Protein AF-A0A2I0KX65-F1 (afdb_monomer)

Radius of gyration: 21.37 Å; Cα contacts (8 Å, |Δi|>4): 148; chains: 1; bounding box: 56×31×60 Å

Nearest PDB structures (foldseek):
  7kse-assembly1_A  TM=5.956E-01  e=7.852E-07  Eastern chimpanzee simian foamy virus
  7ksf-assembly1_A  TM=6.099E-01  e=2.422E-06  Eastern chimpanzee simian foamy virus
  7z2g-assembly1_A  TM=7.164E-01  e=7.016E-06  Human immunodeficiency virus type 1 BH10
  7o0g-assembly1_A  TM=6.042E-01  e=1.685E-05  White-tufted-ear marmoset simian foamy virus
  1lwe-assembly1_A  TM=5.719E-01  e=1.312E-05  Human immunodeficiency virus 1

Mean predicted aligned error: 11.78 Å

Sequence (141 aa):
MASSELKELKVQLQKLLEKGFIWPSISTWGAPVLFVKKKDGSLRLYVIVFSKIDLRSGYHQLKIKDSDVPKTAFRTRHGHYEFLVMPFGLTNAPAAFMDLMNRVFQPYLDQFVVVFIDDILVYSRNRNEHEEHLRVVLKLS

Solvent-accessible surface area (backbone atoms only — not comparable to full-atom values): 8659 Å² total; per-residue (Å²): 131,57,78,68,54,57,55,50,48,53,54,52,52,50,55,34,42,76,69,64,76,52,75,98,76,90,66,94,74,84,79,80,75,52,74,46,72,44,97,88,67,49,69,43,87,45,78,52,50,71,48,80,45,76,45,91,59,52,50,64,70,39,69,46,57,78,93,52,23,76,80,51,54,49,77,55,102,88,47,76,49,62,42,66,34,41,62,89,88,48,86,61,48,56,59,56,50,39,53,52,49,50,64,75,41,51,94,38,52,88,74,40,34,48,79,54,74,55,36,40,38,38,48,25,78,41,69,72,59,32,54,53,54,48,54,55,52,65,73,75,107

pLDDT: mean 82.47, std 9.14, range [56.66, 96.62]

Foldseek 3Di:
DDPVVVVLVVVQVVVCVVVVNDDDDPDPDDADWDWDQDPVRDTDTARKDKDKDFQPCLQQVAADDPVCQVVQWDDDPVGIDTRRTGDPPDPCSQVVSVVVVCVLCVVPDPPAWDDDRRIIMGIGRDDVRSVVSVVVVVVSD

InterPro domains:
  IPR000477 Reverse transcriptase domain [PF00078] (48-139)
  IPR000477 Reverse transcriptase domain [PS50878] (1-141)
  IPR043128 Reverse transcriptase/Diguanylate cyclase domain [G3DSA:3.30.70.270] (49-139)
  IPR043502 DNA/RNA polymerase superfamily [SSF56672] (4-139)
  IPR053134 RNA-directed DNA polymerase homolog [PTHR24559] (1-139)

Organism: Punica granatum (NCBI:txid22663)

Secondary structure (DSSP, 8-state):
--HHHHHHHHHHHHHHHHTTS------S-----EEEEPTTS-EEEE--EEEEEE-TTSGGGSBPPTTTGGGG-EEETTEEE--SB--TT-TTHHHHHHHHHHHHSTTTBTTTEEEETTEEEEEESSHHHHHHHHHHHHHH-

Structure (mmCIF, N/CA/C/O backbone):
data_AF-A0A2I0KX65-F1
#
_entry.id   AF-A0A2I0KX65-F1
#
loop_
_atom_site.group_PDB
_atom_site.id
_atom_site.type_symbol
_atom_site.label_atom_id
_atom_site.label_alt_id
_atom_site.label_comp_id
_atom_site.label_asym_id
_atom_site.label_entity_id
_atom_site.label_seq_id
_atom_site.pdbx_PDB_ins_code
_atom_site.Cartn_x
_atom_site.Cartn_y
_atom_site.Cartn_z
_atom_site.occupancy
_atom_site.B_iso_or_equiv
_atom_site.auth_seq_id
_atom_site.auth_comp_id
_atom_site.auth_asym_id
_atom_site.auth_atom_id
_atom_site.pdbx_PDB_model_num
ATOM 1 N N . MET A 1 1 ? -4.451 10.550 13.060 1.00 57.59 1 MET A N 1
ATOM 2 C CA . MET A 1 1 ? -5.742 10.740 13.755 1.00 57.59 1 MET A CA 1
ATOM 3 C C . MET A 1 1 ? -6.041 12.222 13.838 1.00 57.59 1 MET A C 1
ATOM 5 O O . MET A 1 1 ? -5.149 12.994 14.179 1.00 57.59 1 MET A O 1
ATOM 9 N N . ALA A 1 2 ? -7.259 12.622 13.489 1.00 70.62 2 ALA A N 1
ATOM 10 C CA . ALA A 1 2 ? -7.706 14.006 13.595 1.00 70.62 2 ALA A CA 1
ATOM 11 C C . ALA A 1 2 ? -7.823 14.438 15.072 1.00 70.62 2 ALA A C 1
ATOM 13 O O . ALA A 1 2 ? -8.037 13.615 15.962 1.00 70.62 2 ALA A O 1
ATOM 14 N N . SER A 1 3 ? -7.716 15.743 15.352 1.00 72.94 3 SER A N 1
ATOM 15 C CA . SER A 1 3 ? -7.785 16.299 16.722 1.00 72.94 3 SER A CA 1
ATOM 16 C C . SER A 1 3 ? -9.077 15.920 17.471 1.00 72.94 3 SER A C 1
ATOM 18 O O . SER A 1 3 ? -9.074 15.737 18.690 1.00 72.94 3 SER A O 1
ATOM 20 N N . SER A 1 4 ? -10.180 15.732 16.741 1.00 74.19 4 SER A N 1
ATOM 21 C CA . SER A 1 4 ? -11.459 15.245 17.268 1.00 74.19 4 SER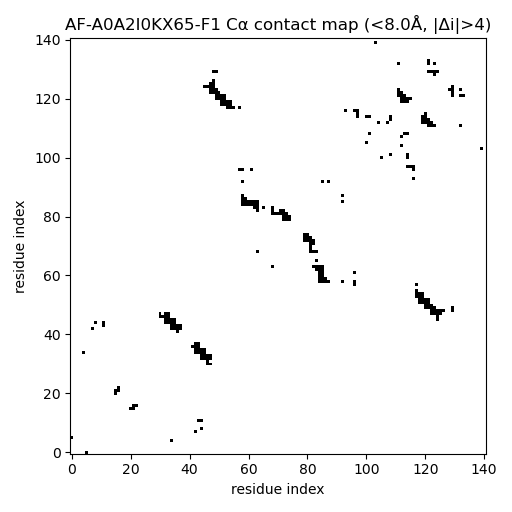 A CA 1
ATOM 22 C C . SER A 1 4 ? -11.399 13.787 17.741 1.00 74.19 4 SER A C 1
ATOM 24 O O . SER A 1 4 ? -11.915 13.474 18.811 1.00 74.19 4 SER A O 1
ATOM 26 N N . GLU A 1 5 ? -10.724 12.909 16.999 1.00 71.88 5 GLU A N 1
ATOM 27 C CA . GLU A 1 5 ? -10.593 11.483 17.326 1.00 71.88 5 GLU A CA 1
ATOM 28 C C . GLU A 1 5 ? -9.751 11.265 18.586 1.00 71.88 5 GLU A C 1
ATOM 30 O O . GLU A 1 5 ? -10.085 10.432 19.422 1.00 71.88 5 GLU A O 1
ATOM 35 N N . LEU A 1 6 ? -8.688 12.055 18.772 1.00 75.31 6 LEU A N 1
ATOM 36 C CA . LEU A 1 6 ? -7.827 11.966 19.958 1.00 75.31 6 LEU A CA 1
ATOM 37 C C . LEU A 1 6 ? -8.547 12.384 21.247 1.00 75.31 6 LEU A C 1
ATOM 39 O O . LEU A 1 6 ? -8.292 11.818 22.314 1.00 75.31 6 LEU A O 1
ATOM 43 N N . LYS A 1 7 ? -9.444 13.374 21.165 1.00 82.69 7 LYS A N 1
ATOM 44 C CA . LYS A 1 7 ? -10.284 13.773 22.303 1.00 82.69 7 LYS A CA 1
ATOM 45 C C . LYS A 1 7 ? -11.266 12.662 22.662 1.00 82.69 7 LYS A C 1
ATOM 47 O O . LYS A 1 7 ? -11.359 12.293 23.830 1.00 82.69 7 LYS A O 1
ATOM 52 N N . GLU A 1 8 ? -11.933 12.095 21.662 1.00 83.31 8 GLU A N 1
ATOM 53 C CA . GLU A 1 8 ? -12.877 10.995 21.860 1.00 83.31 8 GLU A CA 1
ATOM 54 C C . GLU A 1 8 ? -12.185 9.737 22.414 1.00 83.31 8 GLU A C 1
ATOM 56 O O . GLU A 1 8 ? -12.706 9.087 23.319 1.00 83.31 8 GLU A O 1
ATOM 61 N N . LEU A 1 9 ? -10.961 9.447 21.965 1.00 82.31 9 LEU A N 1
ATOM 62 C CA . LEU A 1 9 ? -10.134 8.355 22.481 1.00 82.31 9 LEU A CA 1
ATOM 63 C C . LEU A 1 9 ? -9.882 8.441 23.972 1.00 82.31 9 LEU A C 1
ATOM 65 O O . LEU A 1 9 ? -10.111 7.466 24.686 1.00 82.31 9 LEU A O 1
ATOM 69 N N . LYS A 1 10 ? -9.460 9.611 24.453 1.00 85.31 10 LYS A N 1
ATOM 70 C CA . LYS A 1 10 ? -9.249 9.825 25.886 1.00 85.31 10 LYS A CA 1
ATOM 71 C C . LYS A 1 10 ? -10.533 9.586 26.678 1.00 85.31 10 LYS A C 1
ATOM 73 O O . LYS A 1 10 ? -10.497 8.901 27.69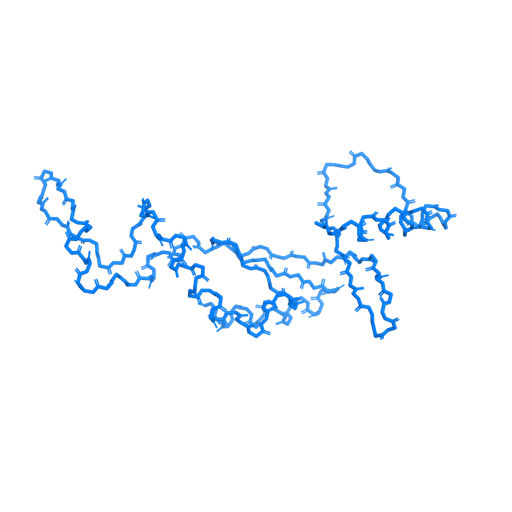5 1.00 85.31 10 LYS A O 1
ATOM 78 N N . VAL A 1 11 ? -11.667 10.092 26.186 1.00 89.56 11 VAL A N 1
ATOM 79 C CA . VAL A 1 11 ? -12.972 9.931 26.846 1.00 89.56 11 VAL A CA 1
ATOM 80 C C . VAL A 1 11 ? -13.391 8.460 26.912 1.00 89.56 11 VAL A C 1
ATOM 82 O O . VAL A 1 11 ? -13.864 8.001 27.952 1.00 89.56 11 VAL A O 1
ATOM 85 N N . GLN A 1 12 ? -13.229 7.701 25.827 1.00 86.38 12 GLN A N 1
ATOM 86 C CA . GLN A 1 12 ? -13.630 6.293 25.802 1.00 86.38 12 GLN A CA 1
ATOM 87 C C . GLN A 1 12 ? -12.716 5.407 26.644 1.00 86.38 12 GLN A C 1
ATOM 89 O O . GLN A 1 12 ? -13.225 4.554 27.368 1.00 86.38 12 GLN A O 1
ATOM 94 N N . LEU A 1 13 ? -11.399 5.633 26.614 1.00 87.88 13 LEU A N 1
ATOM 95 C CA . LEU A 1 13 ? -10.456 4.910 27.471 1.00 87.88 13 LEU A CA 1
ATOM 96 C C . LEU A 1 13 ? -10.754 5.149 28.954 1.00 87.88 13 LEU A C 1
ATOM 98 O O . LEU A 1 13 ? -10.830 4.187 29.713 1.00 87.88 13 LEU A O 1
ATOM 102 N N . GLN A 1 14 ? -11.011 6.400 29.347 1.00 91.31 14 GLN A N 1
ATOM 103 C CA . GLN A 1 14 ? -11.358 6.744 30.726 1.00 91.31 14 GLN A CA 1
ATOM 104 C C . GLN A 1 14 ? -12.633 6.021 31.187 1.00 91.31 14 GLN A C 1
ATOM 106 O O . GLN A 1 14 ? -12.637 5.373 32.230 1.00 91.31 14 GLN A O 1
ATOM 111 N N . LYS A 1 15 ? -13.690 6.031 30.364 1.00 90.12 15 LYS A N 1
ATOM 112 C CA . LYS A 1 15 ? -14.937 5.303 30.658 1.00 90.12 15 LYS A CA 1
ATOM 113 C C . LYS A 1 15 ? -14.731 3.792 30.784 1.00 90.12 15 LYS A C 1
ATOM 115 O O . LYS A 1 15 ? -15.432 3.147 31.558 1.00 90.12 15 LYS A O 1
ATOM 120 N N . LEU A 1 16 ? -13.837 3.207 29.987 1.00 85.81 16 LEU A N 1
ATOM 121 C CA . LEU A 1 16 ? -13.536 1.775 30.047 1.00 85.81 16 LEU A CA 1
ATOM 122 C C . LEU A 1 16 ? -12.717 1.416 31.296 1.00 85.81 16 LEU A C 1
ATOM 124 O O . LEU A 1 16 ? -12.973 0.370 31.889 1.00 85.81 16 LEU A O 1
ATOM 128 N N . LEU A 1 17 ? -11.793 2.289 31.713 1.00 90.00 17 LEU A N 1
ATOM 129 C CA . LEU A 1 17 ? -11.041 2.158 32.965 1.00 90.00 17 LEU A CA 1
ATOM 130 C C . LEU A 1 17 ? -11.968 2.248 34.184 1.00 90.00 17 LEU A C 1
ATOM 132 O O . LEU A 1 17 ? -11.927 1.377 35.045 1.00 90.00 17 LEU A O 1
ATOM 136 N N . GLU A 1 18 ? -12.856 3.245 34.230 1.00 93.62 18 GLU A N 1
ATOM 137 C CA . GLU A 1 18 ? -13.815 3.441 35.332 1.00 93.62 18 GLU A CA 1
AT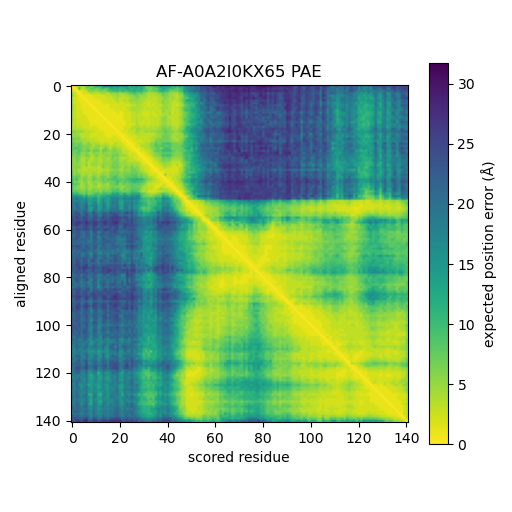OM 138 C C . GLU A 1 18 ? -14.798 2.276 35.482 1.00 93.62 18 GLU A C 1
ATOM 140 O O . GLU A 1 18 ? -15.182 1.917 36.591 1.00 93.62 18 GLU A O 1
ATOM 145 N N . LYS A 1 19 ? -15.184 1.648 34.366 1.00 92.00 19 LYS A N 1
ATOM 146 C CA . LYS A 1 19 ? -16.017 0.436 34.368 1.00 92.00 19 LYS A CA 1
ATOM 147 C C . LYS A 1 19 ? -15.250 -0.837 34.736 1.00 92.00 19 LYS A C 1
ATOM 149 O O . LYS A 1 19 ? -15.869 -1.892 34.835 1.00 92.00 19 LYS A O 1
ATOM 154 N N . GLY A 1 20 ? -13.927 -0.765 34.885 1.00 89.00 20 GLY A N 1
ATOM 155 C CA . GLY A 1 20 ? -13.072 -1.924 35.141 1.00 89.00 20 GLY A CA 1
ATOM 156 C C . GLY A 1 20 ? -12.957 -2.889 33.957 1.00 89.00 20 GLY A C 1
ATOM 157 O O . GLY A 1 20 ? -12.605 -4.048 34.147 1.00 89.00 20 GLY A O 1
ATOM 158 N N . PHE A 1 21 ? -13.275 -2.450 32.735 1.00 82.06 21 PHE A N 1
ATOM 159 C CA . PHE A 1 21 ? -13.241 -3.311 31.544 1.00 82.06 21 PHE A CA 1
ATOM 160 C C . PHE A 1 21 ? -11.839 -3.443 30.939 1.00 82.06 21 PHE A C 1
ATOM 162 O O . PHE A 1 21 ? -11.585 -4.392 30.200 1.00 82.06 21 PHE A O 1
ATOM 169 N N . ILE A 1 22 ? -10.940 -2.495 31.221 1.00 86.44 22 ILE A N 1
ATOM 170 C CA . ILE A 1 22 ? -9.545 -2.502 30.762 1.00 86.44 22 ILE A CA 1
ATOM 171 C C . ILE A 1 22 ? -8.605 -2.092 31.899 1.00 86.44 22 ILE A C 1
ATOM 173 O O . ILE A 1 22 ? -9.030 -1.458 32.864 1.00 86.44 22 ILE A O 1
ATOM 177 N N . TRP A 1 23 ? -7.319 -2.414 31.757 1.00 88.12 23 TRP A N 1
ATOM 178 C CA . TRP A 1 23 ? -6.261 -2.055 32.703 1.00 88.12 23 TRP A CA 1
ATOM 179 C C . TRP A 1 23 ? -4.971 -1.679 31.949 1.00 88.12 23 TRP A C 1
ATOM 181 O O . TRP A 1 23 ? -4.732 -2.235 30.871 1.00 88.12 23 TRP A O 1
ATOM 191 N N . PRO A 1 24 ? -4.130 -0.760 32.468 1.00 90.94 24 PRO A N 1
ATOM 192 C CA . PRO A 1 24 ? -2.819 -0.478 31.884 1.00 90.94 24 PRO A CA 1
ATOM 193 C C . PRO A 1 24 ? -1.954 -1.744 31.785 1.00 90.94 24 PRO A C 1
ATOM 195 O O . PRO A 1 24 ? -1.787 -2.468 32.762 1.00 90.94 24 PRO A O 1
ATOM 198 N N . SER A 1 25 ? -1.390 -2.014 30.608 1.00 87.00 25 SER A N 1
ATOM 199 C CA . SER A 1 25 ? -0.592 -3.219 30.343 1.00 87.00 25 SER A CA 1
ATOM 200 C C . SER A 1 25 ? 0.889 -2.887 30.145 1.00 87.00 25 SER A C 1
ATOM 202 O O . SER A 1 25 ? 1.218 -1.828 29.618 1.00 87.00 25 SER A O 1
ATOM 204 N N . ILE A 1 26 ? 1.771 -3.818 30.526 1.00 89.50 26 ILE A N 1
ATOM 205 C CA . ILE A 1 26 ? 3.218 -3.813 30.220 1.00 89.50 26 ILE A CA 1
ATOM 206 C C . ILE A 1 26 ? 3.593 -4.852 29.144 1.00 89.50 26 ILE A C 1
ATOM 208 O O . ILE A 1 26 ? 4.767 -5.154 28.944 1.00 89.50 26 ILE A O 1
ATOM 212 N N . SER A 1 27 ? 2.593 -5.450 28.490 1.00 81.19 27 SER A N 1
ATOM 213 C CA . SER A 1 27 ? 2.780 -6.444 27.431 1.00 81.19 27 SER A CA 1
ATOM 214 C C . SER A 1 27 ? 3.584 -5.877 26.258 1.00 81.19 27 SER A C 1
ATOM 216 O O . SER A 1 27 ? 3.381 -4.737 25.849 1.00 81.19 27 SER A O 1
ATOM 218 N N . THR A 1 28 ? 4.436 -6.708 25.659 1.00 64.56 28 THR A N 1
ATOM 219 C CA . THR A 1 28 ? 5.136 -6.396 24.402 1.00 64.56 28 THR A CA 1
ATOM 220 C C . THR A 1 28 ? 4.227 -6.494 23.171 1.00 64.56 28 THR A C 1
ATOM 222 O O . THR A 1 28 ? 4.607 -6.053 22.089 1.00 64.56 28 THR A O 1
ATOM 225 N N . TRP A 1 29 ? 3.021 -7.050 23.324 1.00 59.41 29 TRP A N 1
ATOM 226 C CA . TRP A 1 29 ? 2.001 -7.145 22.278 1.00 59.41 29 TRP A CA 1
ATOM 227 C C . TRP A 1 29 ? 1.038 -5.958 22.333 1.00 59.41 29 TRP A C 1
ATOM 229 O O . TRP A 1 29 ? 0.529 -5.626 23.405 1.00 59.41 29 TRP A O 1
ATOM 239 N N . GLY A 1 30 ? 0.710 -5.384 21.172 1.00 57.66 30 GLY A N 1
ATOM 240 C CA . GLY A 1 30 ? -0.283 -4.319 21.042 1.00 57.66 30 GLY A CA 1
ATOM 241 C C . GLY A 1 30 ? -0.977 -4.357 19.684 1.00 57.66 30 GLY A C 1
ATOM 242 O O . GLY A 1 30 ? -0.323 -4.496 18.653 1.00 57.66 30 GLY A O 1
ATOM 243 N N . ALA A 1 31 ? -2.305 -4.242 19.684 1.00 66.81 31 ALA A N 1
ATOM 244 C CA . ALA A 1 31 ? -3.095 -4.094 18.467 1.00 66.81 31 ALA A CA 1
ATOM 245 C C . ALA A 1 31 ? -3.443 -2.611 18.255 1.00 66.81 31 ALA A C 1
ATOM 247 O O . ALA A 1 31 ? -3.798 -1.933 19.227 1.00 66.81 31 ALA A O 1
ATOM 248 N N . PRO A 1 32 ? -3.365 -2.090 17.017 1.00 62.59 32 PRO A N 1
ATOM 249 C CA . PRO A 1 32 ? -3.826 -0.743 16.728 1.00 62.59 32 PRO A CA 1
ATOM 250 C C . PRO A 1 32 ? -5.337 -0.647 16.962 1.00 62.59 32 PRO A C 1
ATOM 252 O O . PRO A 1 32 ? -6.095 -1.576 16.684 1.00 62.59 32 PRO A O 1
ATOM 255 N N . VAL A 1 33 ? -5.773 0.499 17.473 1.00 68.88 33 VAL A N 1
ATOM 256 C CA . VAL A 1 33 ? -7.178 0.788 17.752 1.00 68.88 33 VAL A CA 1
ATOM 257 C C . VAL A 1 33 ? -7.678 1.809 16.739 1.00 68.88 33 VAL A C 1
ATOM 259 O O . VAL A 1 33 ? -7.060 2.858 16.562 1.00 68.88 33 VAL A O 1
ATOM 262 N N . LEU A 1 34 ? -8.812 1.517 16.104 1.00 67.12 34 LEU A N 1
ATOM 263 C CA . LEU A 1 34 ? -9.495 2.441 15.198 1.00 67.12 34 LEU A CA 1
ATOM 264 C C . LEU A 1 34 ? -10.857 2.854 15.760 1.00 67.12 34 LEU A C 1
ATOM 266 O O . LEU A 1 34 ? -11.488 2.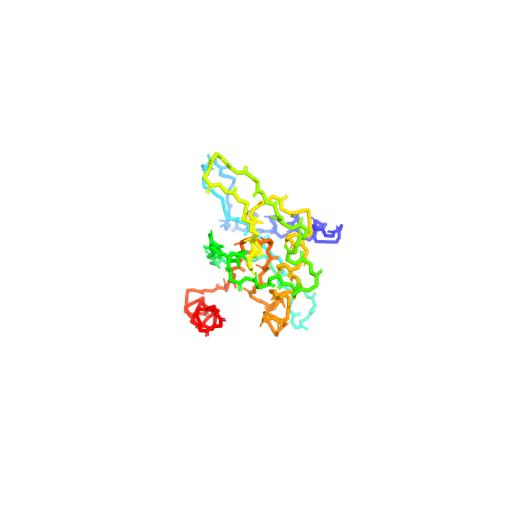122 16.531 1.00 67.12 34 LEU A O 1
ATOM 270 N N . PHE A 1 35 ? -11.315 4.034 15.340 1.00 71.19 35 PHE A N 1
ATOM 271 C CA . PHE A 1 35 ? -12.674 4.499 15.587 1.00 71.19 35 PHE A CA 1
ATOM 272 C C . PHE A 1 35 ? -13.582 4.134 14.430 1.00 71.19 35 PHE A C 1
ATOM 274 O O . PHE A 1 35 ? -13.319 4.483 13.284 1.00 71.19 35 PHE A O 1
ATOM 281 N N . VAL A 1 36 ? -14.707 3.504 14.753 1.00 71.50 36 VAL A N 1
ATOM 282 C CA . VAL A 1 36 ? -15.792 3.304 13.793 1.00 71.50 36 VAL A CA 1
ATOM 283 C C . VAL A 1 36 ? -16.904 4.297 14.098 1.00 71.50 36 VAL A C 1
ATOM 285 O O . VAL A 1 36 ? -17.393 4.355 15.230 1.00 71.50 36 VAL A O 1
ATOM 288 N N . LYS A 1 37 ? -17.324 5.063 13.087 1.00 77.19 37 LYS A N 1
ATOM 289 C CA . LYS A 1 37 ? -18.482 5.958 13.175 1.00 77.19 37 LYS A CA 1
ATOM 290 C C . LYS A 1 37 ? -19.768 5.152 13.033 1.00 77.19 37 LYS A C 1
ATOM 292 O O . LYS A 1 37 ? -19.977 4.448 12.049 1.00 77.19 37 LYS A O 1
ATOM 297 N N . LYS A 1 38 ? -20.639 5.237 14.029 1.00 77.62 38 LYS A N 1
ATOM 298 C CA . LYS A 1 38 ? -21.958 4.607 13.999 1.00 77.62 38 LYS A CA 1
ATOM 299 C C . LYS A 1 38 ? -22.960 5.413 13.177 1.00 77.62 38 LYS A C 1
ATOM 301 O O . LYS A 1 38 ? -22.754 6.590 12.894 1.00 77.62 38 LYS A O 1
ATOM 306 N N . LYS A 1 39 ? -24.112 4.783 12.903 1.00 78.50 39 LYS A N 1
ATOM 307 C CA . LYS A 1 39 ? -25.297 5.425 12.305 1.00 78.50 39 LYS A CA 1
ATOM 308 C C . LYS A 1 39 ? -25.766 6.668 13.077 1.00 78.50 39 LYS A C 1
ATOM 310 O O . LYS A 1 39 ? -26.268 7.594 12.462 1.00 78.50 39 LYS A O 1
ATOM 315 N N . ASP A 1 40 ? -25.574 6.694 14.397 1.00 80.25 40 ASP A N 1
ATOM 316 C CA . ASP A 1 40 ? -25.906 7.830 15.276 1.00 80.25 40 ASP A CA 1
ATOM 317 C C . ASP A 1 40 ? -24.826 8.937 15.289 1.00 80.25 40 ASP A C 1
ATOM 319 O O . ASP A 1 40 ? -24.942 9.913 16.023 1.00 80.25 40 ASP A O 1
ATOM 323 N N . GLY A 1 41 ? -23.753 8.785 14.506 1.00 77.25 41 GLY A N 1
ATOM 324 C CA . GLY A 1 41 ? -22.632 9.720 14.443 1.00 77.25 41 GLY A CA 1
ATOM 325 C C . GLY A 1 41 ? -21.591 9.561 15.555 1.00 77.25 41 GLY A C 1
ATOM 326 O O . GLY A 1 41 ? -20.514 10.145 15.435 1.00 77.25 41 GLY A O 1
ATOM 327 N N . SER A 1 42 ? -21.853 8.753 16.590 1.00 78.25 42 SER A N 1
ATOM 328 C CA . SER A 1 42 ? -20.888 8.476 17.659 1.00 78.25 42 SER A CA 1
ATOM 329 C C . SER A 1 42 ? -19.754 7.578 17.167 1.00 78.25 42 SER A C 1
ATOM 331 O O . SER A 1 42 ? -19.964 6.661 16.370 1.00 78.25 42 SER A O 1
ATOM 333 N N . LEU A 1 43 ? -18.541 7.817 17.658 1.00 74.31 43 LEU A N 1
ATOM 334 C CA . LEU A 1 43 ? -17.413 6.922 17.420 1.00 74.31 43 LEU A CA 1
ATOM 335 C C . LEU A 1 43 ? -17.432 5.808 18.477 1.00 74.31 43 LEU A C 1
ATOM 337 O O . LEU A 1 43 ? -17.848 6.030 19.613 1.00 74.31 43 LEU A O 1
ATOM 341 N N . ARG A 1 44 ? -16.998 4.594 18.144 1.00 75.81 44 ARG A N 1
ATOM 342 C CA . ARG A 1 44 ? -16.724 3.536 19.132 1.00 75.81 44 ARG A CA 1
ATOM 343 C C . ARG A 1 44 ? -15.334 2.965 18.919 1.00 75.81 44 ARG A C 1
ATOM 345 O O . ARG A 1 44 ? -14.961 2.663 17.788 1.00 75.81 44 ARG A O 1
ATOM 352 N N . LEU A 1 45 ? -14.628 2.794 20.031 1.00 68.12 45 LEU A N 1
ATOM 353 C CA . LEU A 1 45 ? -13.383 2.056 20.134 1.00 68.12 45 LEU A CA 1
ATOM 354 C C . LEU A 1 45 ? -13.647 0.579 19.821 1.00 68.12 45 LEU A C 1
ATOM 356 O O . LEU A 1 45 ? -14.533 -0.022 20.434 1.00 68.12 45 LEU A O 1
ATOM 360 N N . TYR A 1 46 ? -12.913 -0.000 18.874 1.00 68.00 46 TYR A N 1
ATOM 361 C CA . TYR A 1 46 ? -13.068 -1.410 18.514 1.00 68.00 46 TYR A CA 1
ATOM 362 C C . TYR A 1 46 ? -11.707 -2.100 18.407 1.00 68.00 46 TYR A C 1
ATOM 364 O O . TYR A 1 46 ? -10.781 -1.558 17.805 1.00 68.00 46 TYR A O 1
ATOM 372 N N . VAL A 1 47 ? -11.604 -3.301 18.986 1.00 56.66 47 VAL A N 1
ATOM 373 C CA . VAL A 1 47 ? -10.481 -4.221 18.755 1.00 56.66 47 VAL A CA 1
ATOM 374 C C . VAL A 1 47 ? -10.820 -5.021 17.504 1.00 56.66 47 VAL A C 1
ATOM 376 O O . VAL A 1 47 ? -11.855 -5.681 17.447 1.00 56.66 47 VAL A O 1
ATOM 379 N N . ILE A 1 48 ? -9.980 -4.901 16.486 1.00 66.38 48 ILE A N 1
ATOM 380 C CA . ILE A 1 48 ? -10.213 -5.415 15.135 1.00 66.38 48 ILE A CA 1
ATOM 381 C C . ILE A 1 48 ? -9.167 -6.480 14.809 1.00 66.38 48 ILE A C 1
ATOM 383 O O . ILE A 1 48 ? -7.991 -6.333 15.143 1.00 66.38 48 ILE A O 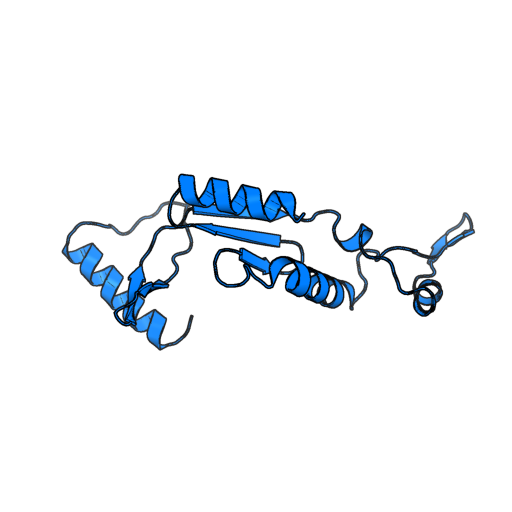1
ATOM 387 N N . VAL A 1 49 ? -9.609 -7.560 14.165 1.00 76.81 49 VAL A N 1
ATOM 388 C CA . VAL A 1 49 ? -8.715 -8.559 13.571 1.00 76.81 49 VAL A CA 1
ATOM 389 C C . VAL A 1 49 ? -8.066 -7.908 12.358 1.00 76.81 49 VAL A C 1
ATOM 391 O O . VAL A 1 49 ? -8.769 -7.297 11.549 1.00 76.81 49 VAL A O 1
ATOM 394 N N . PHE A 1 50 ? -6.747 -8.025 12.237 1.00 85.00 50 PHE A N 1
ATOM 395 C CA . PHE A 1 50 ? -6.013 -7.520 11.088 1.00 85.00 50 PHE A CA 1
ATOM 396 C C . PHE A 1 50 ? -5.122 -8.604 10.493 1.00 85.00 50 PHE A C 1
ATOM 398 O O . PHE A 1 50 ? -4.554 -9.425 11.212 1.00 85.00 50 PHE A O 1
ATOM 405 N N . SER A 1 51 ? -4.984 -8.558 9.174 1.00 84.56 51 SER A N 1
ATOM 406 C CA . SER A 1 51 ? -4.025 -9.350 8.416 1.00 84.56 51 SER A CA 1
ATOM 407 C C . SER A 1 51 ? -3.242 -8.417 7.513 1.00 84.56 51 SER A C 1
ATOM 409 O O . SER A 1 51 ? -3.820 -7.554 6.853 1.00 84.56 51 SER A O 1
ATOM 411 N N . LYS A 1 52 ?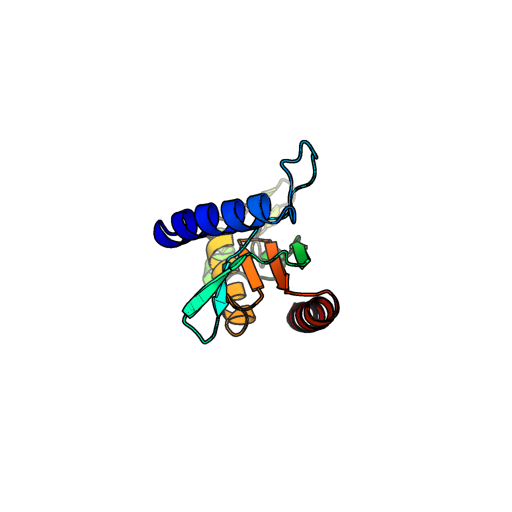 -1.925 -8.597 7.488 1.00 86.88 52 LYS A N 1
ATOM 412 C CA . LYS A 1 52 ? -1.033 -7.940 6.537 1.00 86.88 52 LYS A CA 1
ATOM 413 C C . LYS A 1 52 ? -0.663 -8.953 5.458 1.00 86.88 52 LYS A C 1
ATOM 415 O O . LYS A 1 52 ? -0.162 -10.029 5.780 1.00 86.88 52 LYS A O 1
ATOM 420 N N . ILE A 1 53 ? -0.905 -8.598 4.204 1.00 85.75 53 ILE A N 1
ATOM 421 C CA . ILE A 1 53 ? -0.516 -9.367 3.024 1.00 85.75 53 ILE A CA 1
ATOM 422 C C . ILE A 1 53 ? 0.618 -8.603 2.342 1.00 85.75 53 ILE A C 1
ATOM 424 O O . ILE A 1 53 ? 0.484 -7.414 2.070 1.00 85.75 53 ILE A O 1
ATOM 428 N N . ASP A 1 54 ? 1.728 -9.294 2.104 1.00 82.25 54 ASP A N 1
ATOM 429 C CA . ASP A 1 54 ? 2.964 -8.746 1.542 1.00 82.25 54 ASP A CA 1
ATOM 430 C C . ASP A 1 54 ? 3.072 -9.121 0.056 1.00 82.25 54 ASP A C 1
ATOM 432 O O . ASP A 1 54 ? 3.123 -10.304 -0.295 1.00 82.25 54 ASP A O 1
ATOM 436 N N . LEU A 1 55 ? 3.113 -8.125 -0.829 1.00 76.19 55 LEU A N 1
ATOM 437 C CA . LEU A 1 55 ? 3.199 -8.302 -2.282 1.00 76.19 55 LEU A CA 1
ATOM 438 C C . LEU A 1 55 ? 4.656 -8.330 -2.742 1.00 76.19 55 LEU A C 1
ATOM 440 O O . LEU A 1 55 ? 5.062 -7.585 -3.632 1.00 76.19 55 LEU A O 1
ATOM 444 N N . ARG A 1 56 ? 5.442 -9.247 -2.173 1.00 64.88 56 ARG A N 1
ATOM 445 C CA . ARG A 1 56 ? 6.894 -9.430 -2.397 1.00 64.88 56 ARG A CA 1
ATOM 446 C C . ARG A 1 56 ? 7.384 -9.389 -3.848 1.00 64.88 56 ARG A C 1
ATOM 448 O O . ARG A 1 56 ? 8.576 -9.219 -4.085 1.00 64.88 56 ARG A O 1
ATOM 455 N N . SER A 1 57 ? 6.512 -9.620 -4.827 1.00 66.62 57 SER A N 1
ATOM 456 C CA . SER A 1 57 ? 6.841 -9.607 -6.259 1.00 66.62 57 SER A CA 1
ATOM 457 C C . SER A 1 57 ? 5.932 -8.700 -7.092 1.00 66.62 57 SER A C 1
ATOM 459 O O . SER A 1 57 ? 5.922 -8.822 -8.315 1.00 66.62 57 SER A O 1
ATOM 461 N N . GLY A 1 58 ? 5.187 -7.789 -6.460 1.00 66.69 58 GLY A N 1
ATOM 462 C CA . GLY A 1 58 ? 4.208 -6.926 -7.123 1.00 66.69 58 GLY A CA 1
ATOM 463 C C . GLY A 1 58 ? 4.813 -6.074 -8.240 1.00 66.69 58 GLY A C 1
ATOM 464 O O . GLY A 1 58 ? 4.259 -6.016 -9.336 1.00 66.69 58 GLY A O 1
ATOM 465 N N . TYR A 1 59 ? 6.001 -5.499 -8.029 1.00 70.62 59 TYR A N 1
ATOM 466 C CA . TYR A 1 59 ? 6.667 -4.698 -9.064 1.00 70.62 59 TYR A CA 1
ATOM 467 C C . TYR A 1 59 ? 6.988 -5.501 -10.325 1.00 70.62 59 TYR A C 1
ATOM 469 O O . TYR A 1 59 ? 6.757 -5.030 -11.434 1.00 70.62 59 TYR A O 1
ATOM 477 N N . HIS A 1 60 ? 7.423 -6.754 -10.187 1.00 74.75 60 HIS A N 1
ATOM 478 C CA . HIS A 1 60 ? 7.735 -7.597 -11.344 1.00 74.75 60 HIS A CA 1
ATOM 479 C C . HIS A 1 60 ? 6.492 -8.004 -12.155 1.00 74.75 60 HIS A C 1
ATOM 481 O O . HIS A 1 60 ? 6.636 -8.553 -13.245 1.00 74.75 60 HIS A O 1
ATOM 487 N N . GLN A 1 61 ? 5.280 -7.734 -11.657 1.00 75.81 61 GLN A N 1
ATOM 488 C CA . GLN A 1 61 ? 4.032 -7.932 -12.399 1.00 75.81 61 GLN A CA 1
ATOM 489 C C . GLN A 1 61 ? 3.642 -6.699 -13.232 1.00 75.81 61 GLN A C 1
ATOM 491 O O . GLN A 1 61 ? 2.852 -6.812 -14.171 1.00 75.81 61 GLN A O 1
ATOM 496 N N . LEU A 1 62 ? 4.210 -5.525 -12.936 1.00 80.94 62 LEU A N 1
ATOM 497 C CA . LEU A 1 62 ? 3.963 -4.297 -13.686 1.00 80.94 62 LEU A CA 1
ATOM 498 C C . LEU A 1 62 ? 4.843 -4.237 -14.932 1.00 80.94 62 LEU A C 1
ATOM 500 O O . LEU A 1 62 ? 6.062 -4.090 -14.841 1.00 80.94 62 LEU A O 1
ATOM 504 N N . LYS A 1 63 ? 4.219 -4.280 -16.111 1.00 87.00 63 LYS A N 1
ATOM 505 C CA . LYS A 1 63 ? 4.917 -4.025 -17.375 1.00 87.00 63 LYS A CA 1
ATOM 506 C C . LYS A 1 63 ? 5.338 -2.564 -17.475 1.00 87.00 63 LYS A C 1
ATOM 508 O O . LYS A 1 63 ? 4.551 -1.659 -17.194 1.00 87.00 63 LYS A O 1
ATOM 513 N N . ILE A 1 64 ? 6.568 -2.345 -17.924 1.00 88.56 64 ILE A N 1
ATOM 514 C CA . ILE A 1 64 ? 7.032 -1.013 -18.301 1.00 88.56 64 ILE A CA 1
ATOM 515 C C . ILE A 1 64 ? 6.402 -0.669 -19.647 1.00 88.56 64 ILE A C 1
ATOM 517 O O . ILE A 1 64 ? 6.253 -1.525 -20.515 1.00 88.56 64 ILE A O 1
ATOM 521 N N . LYS A 1 65 ? 6.002 0.590 -19.816 1.00 89.00 65 LYS A N 1
ATOM 522 C CA . LYS A 1 65 ? 5.516 1.081 -21.103 1.00 89.00 65 LYS A CA 1
ATOM 523 C C . LYS A 1 65 ? 6.616 0.911 -22.151 1.00 89.00 65 LYS A C 1
ATOM 525 O O . LYS A 1 65 ? 7.741 1.330 -21.902 1.00 89.00 65 LYS A O 1
ATOM 530 N N . ASP A 1 66 ? 6.287 0.390 -23.330 1.00 92.44 66 ASP A N 1
ATOM 531 C CA . ASP A 1 66 ? 7.278 0.076 -24.374 1.00 92.44 66 ASP A CA 1
ATOM 532 C C . ASP A 1 66 ? 8.209 1.259 -24.707 1.00 92.44 66 ASP A C 1
ATOM 534 O O . ASP A 1 66 ? 9.405 1.079 -24.911 1.00 92.44 66 ASP A O 1
ATOM 538 N N . SER A 1 67 ? 7.693 2.495 -24.672 1.00 94.31 67 SER A N 1
ATOM 539 C CA . SER A 1 67 ? 8.483 3.716 -24.901 1.00 94.31 67 SER A CA 1
ATOM 540 C C . SER A 1 67 ? 9.529 4.023 -23.818 1.00 94.31 67 SER A C 1
ATOM 542 O O . SER A 1 67 ? 10.425 4.831 -24.046 1.00 94.31 67 SER A O 1
ATOM 544 N N . ASP A 1 68 ? 9.389 3.439 -22.628 1.00 92.06 68 ASP A N 1
ATOM 545 C CA . ASP A 1 68 ? 10.248 3.665 -21.464 1.00 92.06 68 ASP A CA 1
ATOM 546 C C . ASP A 1 68 ? 11.191 2.484 -21.177 1.00 92.06 68 ASP A C 1
ATOM 548 O O . ASP A 1 68 ? 12.139 2.656 -20.412 1.00 92.06 68 ASP A O 1
ATOM 552 N N . VAL A 1 69 ? 11.000 1.323 -21.821 1.00 93.00 69 VAL A N 1
ATOM 553 C CA . VAL A 1 69 ? 11.869 0.135 -21.678 1.00 93.00 69 VAL A CA 1
ATOM 554 C C . VAL A 1 69 ? 13.356 0.463 -21.908 1.00 93.00 69 VAL A C 1
ATOM 556 O O . VAL A 1 69 ? 14.155 0.143 -21.021 1.00 93.00 69 VAL A O 1
ATOM 559 N N . PRO A 1 70 ? 13.756 1.211 -22.962 1.00 94.44 70 PRO A N 1
ATOM 560 C CA . PRO A 1 70 ? 15.168 1.540 -23.191 1.00 94.44 70 PRO A CA 1
ATOM 561 C C . PRO A 1 70 ? 15.813 2.374 -22.073 1.00 94.44 70 PRO A C 1
ATOM 563 O O . PRO A 1 70 ? 17.031 2.384 -21.917 1.00 94.44 70 PRO A O 1
ATOM 566 N N . LYS A 1 71 ? 15.012 3.072 -21.251 1.00 92.19 71 LYS A N 1
ATOM 567 C CA . LYS A 1 71 ? 15.510 3.864 -20.109 1.00 92.19 71 LYS A CA 1
ATOM 568 C C . LYS A 1 71 ? 15.942 2.989 -18.933 1.00 92.19 71 LYS A C 1
ATOM 570 O O . LYS A 1 71 ? 16.587 3.483 -18.014 1.00 92.19 71 LYS A O 1
ATOM 575 N N . THR A 1 72 ? 15.580 1.709 -18.950 1.00 92.44 72 THR A N 1
ATOM 576 C CA . THR A 1 72 ? 15.949 0.727 -17.921 1.00 92.44 72 THR A CA 1
ATOM 577 C C . THR A 1 72 ? 17.159 -0.120 -18.301 1.00 92.44 72 THR A C 1
ATOM 579 O O . THR A 1 72 ? 17.446 -1.123 -17.647 1.00 92.44 72 THR A O 1
ATOM 582 N N . ALA A 1 73 ? 17.866 0.272 -19.362 1.00 94.19 73 ALA A N 1
ATOM 583 C CA . ALA A 1 73 ? 19.027 -0.447 -19.841 1.00 94.19 73 ALA A CA 1
ATOM 584 C C . ALA A 1 73 ? 20.134 -0.535 -18.777 1.00 94.19 73 ALA A C 1
ATOM 586 O O . ALA A 1 73 ? 20.473 0.444 -18.109 1.00 94.19 73 ALA A O 1
ATOM 587 N N . PHE A 1 74 ? 20.734 -1.714 -18.647 1.00 93.50 74 PHE A N 1
ATOM 588 C CA . PHE A 1 74 ? 21.884 -1.968 -17.793 1.00 93.50 74 PHE A CA 1
ATOM 589 C C . PHE A 1 74 ? 22.922 -2.819 -18.524 1.00 93.50 74 PHE A C 1
ATOM 591 O O . PHE A 1 74 ? 22.621 -3.627 -19.407 1.00 93.50 74 PHE A O 1
ATOM 598 N N . ARG A 1 75 ? 24.189 -2.638 -18.146 1.00 96.38 75 ARG A N 1
ATOM 599 C CA . ARG A 1 75 ? 25.319 -3.320 -18.777 1.00 96.38 75 ARG A CA 1
ATOM 600 C C . ARG A 1 75 ? 25.994 -4.268 -17.805 1.00 96.38 75 ARG A C 1
ATOM 602 O O . ARG A 1 75 ? 26.241 -3.934 -16.651 1.00 96.38 75 ARG A O 1
ATOM 609 N N . THR A 1 76 ? 26.353 -5.439 -18.309 1.00 95.00 76 THR A N 1
ATOM 610 C CA . THR A 1 76 ? 27.158 -6.430 -17.597 1.00 95.00 76 THR A CA 1
ATOM 611 C C . THR A 1 76 ? 28.332 -6.865 -18.473 1.00 95.00 76 THR A C 1
ATOM 613 O O . THR A 1 76 ? 28.383 -6.567 -19.669 1.00 95.00 76 THR A O 1
ATOM 616 N N . ARG A 1 77 ? 29.262 -7.642 -17.906 1.00 96.00 77 ARG A N 1
ATOM 617 C CA . ARG A 1 77 ? 30.314 -8.322 -18.686 1.00 96.00 77 ARG A CA 1
ATOM 618 C C . ARG A 1 77 ? 29.770 -9.293 -19.746 1.00 96.00 77 ARG A C 1
ATOM 620 O O . ARG A 1 77 ? 30.508 -9.665 -20.646 1.00 96.00 77 ARG A O 1
ATOM 627 N N . HIS A 1 78 ? 28.502 -9.696 -19.637 1.00 95.50 78 HIS A N 1
ATOM 628 C CA . HIS A 1 78 ? 27.847 -10.655 -20.529 1.00 95.50 78 HIS A CA 1
ATOM 629 C C . HIS A 1 78 ? 26.859 -9.999 -21.504 1.00 95.50 78 HIS A C 1
ATOM 631 O O . HIS A 1 78 ? 26.086 -10.706 -22.143 1.00 95.50 78 HIS A O 1
ATOM 637 N N . GLY A 1 79 ? 26.817 -8.666 -21.593 1.00 96.12 79 GLY A N 1
ATOM 638 C CA . GLY A 1 79 ? 25.963 -7.968 -22.556 1.00 96.12 79 GLY A CA 1
ATOM 639 C C . GLY A 1 79 ? 25.220 -6.765 -21.989 1.00 96.12 79 GLY A C 1
ATOM 640 O O . GLY A 1 79 ? 25.458 -6.326 -20.860 1.00 96.12 79 GLY A O 1
ATOM 641 N N . HIS A 1 80 ? 24.326 -6.234 -22.816 1.00 96.62 80 HIS A N 1
ATOM 642 C CA . HIS A 1 80 ? 23.478 -5.084 -22.536 1.00 96.62 80 HIS A CA 1
ATOM 643 C C . HIS A 1 80 ? 22.019 -5.537 -22.557 1.00 96.62 80 HIS A C 1
ATOM 645 O O . HIS A 1 80 ? 21.608 -6.206 -23.503 1.00 96.62 80 HIS A O 1
ATOM 651 N N . TYR A 1 81 ? 21.277 -5.218 -21.502 1.00 96.06 81 TYR A N 1
ATOM 652 C CA . TYR A 1 81 ? 19.942 -5.753 -21.249 1.00 96.06 81 TYR A CA 1
ATOM 653 C C . TYR A 1 81 ? 19.014 -4.640 -20.771 1.00 96.06 81 TYR A C 1
ATOM 655 O O . TYR A 1 81 ? 19.476 -3.653 -20.209 1.00 96.06 81 TYR A O 1
ATOM 663 N N . GLU A 1 82 ? 17.712 -4.816 -20.958 1.00 95.25 82 GLU A N 1
ATOM 664 C CA . GLU A 1 82 ? 16.663 -3.879 -20.548 1.00 95.25 82 GLU A CA 1
ATOM 665 C C . GLU A 1 82 ? 15.611 -4.631 -19.729 1.00 95.25 82 GLU A C 1
ATOM 667 O O . GLU A 1 82 ? 15.415 -5.838 -19.908 1.00 95.25 82 GLU A O 1
ATOM 672 N N . PHE A 1 83 ? 14.927 -3.936 -18.824 1.00 92.25 83 PHE A N 1
ATOM 673 C CA . PHE A 1 83 ? 13.830 -4.516 -18.060 1.00 92.25 83 PHE A CA 1
ATOM 674 C C . PHE A 1 83 ? 12.496 -4.335 -18.795 1.00 92.25 83 PHE A C 1
ATOM 676 O O . PHE A 1 83 ? 12.113 -3.229 -19.163 1.00 92.25 83 PHE A O 1
ATOM 683 N N . LEU A 1 84 ? 11.749 -5.428 -18.965 1.00 91.44 84 LEU A N 1
ATOM 684 C CA . LEU A 1 84 ? 10.389 -5.405 -19.534 1.00 91.44 84 LEU A CA 1
ATOM 685 C C . LEU A 1 84 ? 9.304 -5.171 -18.470 1.00 91.44 84 LEU A C 1
ATOM 687 O O . LEU A 1 84 ? 8.188 -4.742 -18.766 1.00 91.44 84 LEU A O 1
ATOM 691 N N . VAL A 1 85 ? 9.637 -5.472 -17.219 1.00 90.19 85 VAL A N 1
ATOM 692 C CA . VAL A 1 85 ? 8.796 -5.282 -16.036 1.00 90.19 85 VAL A CA 1
ATOM 693 C C . VAL A 1 85 ? 9.534 -4.406 -15.043 1.00 90.19 85 VAL A C 1
ATOM 695 O O . VAL A 1 85 ? 10.756 -4.336 -15.082 1.00 90.19 85 VAL A O 1
ATOM 698 N N . MET A 1 86 ? 8.805 -3.726 -14.172 1.00 87.00 86 MET A N 1
ATOM 699 C CA . MET A 1 86 ? 9.353 -2.731 -13.260 1.00 87.00 86 MET A CA 1
ATOM 700 C C . MET A 1 86 ? 10.398 -3.347 -12.308 1.00 87.00 86 MET A C 1
ATOM 702 O O . MET A 1 86 ? 10.027 -4.145 -11.445 1.00 87.00 86 MET A O 1
ATOM 706 N N . PRO A 1 87 ? 11.698 -3.002 -12.434 1.00 85.94 87 PRO A N 1
ATOM 707 C CA . PRO A 1 87 ? 12.714 -3.460 -11.503 1.00 85.94 87 PRO A CA 1
ATOM 708 C C . PRO A 1 87 ? 12.652 -2.666 -10.197 1.00 85.94 87 PRO A C 1
ATOM 710 O O . PRO A 1 87 ? 12.182 -1.523 -10.147 1.00 85.94 87 PRO A O 1
ATOM 713 N N . PHE A 1 88 ? 13.202 -3.254 -9.138 1.00 79.38 88 PHE A N 1
ATOM 714 C CA . PHE A 1 88 ? 13.415 -2.544 -7.882 1.00 79.38 88 PHE A CA 1
ATOM 715 C C . PHE A 1 88 ? 14.328 -1.325 -8.071 1.00 79.38 88 PHE A C 1
ATOM 717 O O . PHE A 1 88 ? 15.281 -1.351 -8.849 1.00 79.38 88 PHE A O 1
ATOM 724 N N . GLY A 1 89 ? 14.051 -0.263 -7.313 1.00 80.25 89 GLY A N 1
ATOM 725 C CA . GLY A 1 89 ? 14.879 0.947 -7.282 1.00 80.25 89 GLY A CA 1
ATOM 726 C C . GLY A 1 89 ? 14.475 2.048 -8.266 1.00 80.25 89 GLY A C 1
ATOM 727 O O . GLY A 1 89 ? 15.063 3.127 -8.219 1.00 80.25 89 GLY A O 1
ATOM 728 N N . LEU A 1 90 ? 13.458 1.844 -9.114 1.00 83.19 90 LEU A N 1
ATOM 729 C CA . LEU A 1 90 ? 12.891 2.946 -9.897 1.00 83.19 90 LEU A CA 1
ATOM 730 C C . LEU A 1 90 ? 12.125 3.922 -8.996 1.00 83.19 90 LEU A C 1
ATOM 732 O O . LEU A 1 90 ? 11.215 3.532 -8.270 1.00 83.19 90 LEU A O 1
ATOM 736 N N . THR A 1 91 ? 12.423 5.217 -9.110 1.00 82.75 91 THR A N 1
ATOM 737 C CA . THR A 1 91 ? 11.802 6.275 -8.290 1.00 82.75 91 THR A CA 1
ATOM 738 C C . THR A 1 91 ? 10.278 6.324 -8.423 1.00 82.75 91 THR A C 1
ATOM 740 O O . THR A 1 91 ? 9.579 6.565 -7.444 1.00 82.75 91 THR A O 1
ATOM 743 N N . ASN A 1 92 ? 9.750 6.047 -9.618 1.00 80.75 92 ASN A N 1
ATOM 744 C CA . ASN A 1 92 ? 8.310 6.077 -9.885 1.00 80.75 92 ASN A CA 1
ATOM 745 C C . ASN A 1 92 ? 7.606 4.741 -9.602 1.00 80.75 92 ASN A C 1
ATOM 747 O O . ASN A 1 92 ? 6.385 4.668 -9.746 1.00 80.75 92 ASN A O 1
ATOM 751 N N . ALA A 1 93 ? 8.342 3.694 -9.212 1.00 80.50 93 ALA A N 1
ATOM 752 C CA . ALA A 1 93 ? 7.757 2.375 -9.000 1.00 80.50 93 ALA A CA 1
ATOM 753 C C . ALA A 1 93 ? 6.680 2.354 -7.904 1.00 80.50 93 ALA A C 1
ATOM 7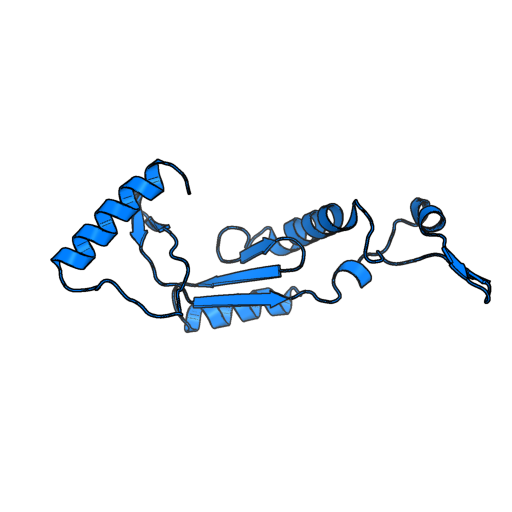55 O O . ALA A 1 93 ? 5.580 1.878 -8.190 1.00 80.50 93 ALA A O 1
ATOM 756 N N . PRO A 1 94 ? 6.901 2.949 -6.713 1.00 79.88 94 PRO A N 1
ATOM 757 C CA . PRO A 1 94 ? 5.875 2.981 -5.673 1.00 79.88 94 PRO A CA 1
ATOM 758 C C . PRO A 1 94 ? 4.611 3.726 -6.114 1.00 79.88 94 PRO A C 1
ATOM 760 O O . PRO A 1 94 ? 3.508 3.280 -5.830 1.00 79.88 94 PRO A O 1
ATOM 763 N N . ALA A 1 95 ? 4.750 4.834 -6.850 1.00 83.62 95 ALA A N 1
ATOM 764 C CA . ALA A 1 95 ? 3.608 5.635 -7.294 1.00 83.62 95 ALA A CA 1
ATOM 765 C C . ALA A 1 95 ? 2.751 4.898 -8.335 1.00 83.62 95 ALA A C 1
ATOM 767 O O . ALA A 1 95 ? 1.526 4.880 -8.227 1.00 83.62 95 ALA A O 1
ATOM 768 N N . ALA A 1 96 ? 3.390 4.258 -9.317 1.00 82.81 96 ALA A N 1
ATOM 769 C CA . ALA A 1 96 ? 2.697 3.458 -10.324 1.00 82.81 96 ALA A CA 1
ATOM 770 C C . ALA A 1 96 ? 2.020 2.222 -9.708 1.00 82.81 96 ALA A C 1
ATOM 772 O O . ALA A 1 96 ? 0.891 1.890 -10.069 1.00 82.81 96 ALA A O 1
ATOM 773 N N . PHE A 1 97 ? 2.685 1.571 -8.750 1.00 82.44 97 PHE A N 1
ATOM 774 C CA . PHE A 1 97 ? 2.113 0.441 -8.026 1.00 82.44 97 PHE A CA 1
ATOM 775 C C . PHE A 1 97 ? 0.929 0.868 -7.157 1.00 82.44 97 PHE A C 1
ATOM 777 O O . PHE A 1 97 ? -0.135 0.261 -7.231 1.00 82.44 97 PHE A O 1
ATOM 784 N N . MET A 1 98 ? 1.052 1.975 -6.421 1.00 82.88 98 MET A N 1
ATOM 785 C CA . MET A 1 98 ? -0.055 2.530 -5.643 1.00 82.88 98 MET A CA 1
ATOM 786 C C . MET A 1 98 ? -1.255 2.921 -6.514 1.00 82.88 98 MET A C 1
ATOM 788 O O . MET A 1 98 ? -2.383 2.669 -6.106 1.00 82.88 98 MET A O 1
ATOM 792 N N . ASP A 1 99 ? -1.056 3.498 -7.705 1.00 86.19 99 ASP A N 1
ATOM 793 C CA . ASP A 1 99 ? -2.162 3.807 -8.627 1.00 86.19 99 ASP A CA 1
ATOM 794 C C . ASP A 1 99 ? -2.886 2.534 -9.095 1.00 86.19 99 ASP A C 1
ATOM 796 O O . ASP A 1 99 ? -4.115 2.468 -9.041 1.00 86.19 99 ASP A O 1
ATOM 800 N N . LEU A 1 100 ? -2.142 1.487 -9.476 1.00 85.50 100 LEU A N 1
ATOM 801 C CA . LEU A 1 100 ? -2.736 0.193 -9.829 1.00 85.50 100 LEU A CA 1
ATOM 802 C C . LEU A 1 100 ? -3.558 -0.369 -8.665 1.00 85.50 100 LEU A C 1
ATOM 804 O O . LEU A 1 100 ? -4.721 -0.735 -8.838 1.00 85.50 100 LEU A O 1
ATOM 808 N N . MET A 1 101 ? -2.966 -0.411 -7.477 1.00 84.12 101 MET A N 1
ATOM 809 C CA . MET A 1 101 ? -3.615 -0.964 -6.296 1.00 84.12 101 MET A CA 1
ATOM 810 C C . MET A 1 101 ? -4.848 -0.160 -5.890 1.00 84.12 101 MET A C 1
ATOM 812 O O . MET A 1 101 ? -5.880 -0.743 -5.561 1.00 84.12 101 MET A O 1
ATOM 816 N N . ASN A 1 102 ? -4.784 1.170 -5.986 1.00 84.19 102 ASN A N 1
ATOM 817 C CA . ASN A 1 102 ? -5.928 2.030 -5.721 1.00 84.19 102 ASN A CA 1
ATOM 818 C C . ASN A 1 102 ? -7.084 1.765 -6.686 1.00 84.19 102 ASN A C 1
ATOM 820 O O . ASN A 1 102 ? -8.232 1.871 -6.274 1.00 84.19 102 ASN A O 1
ATOM 824 N N . ARG A 1 103 ? -6.809 1.388 -7.942 1.00 85.81 103 ARG A N 1
ATOM 825 C CA . ARG A 1 103 ? -7.846 1.009 -8.917 1.00 85.81 103 ARG A CA 1
ATOM 826 C C . ARG A 1 103 ? -8.442 -0.368 -8.630 1.00 85.81 103 ARG A C 1
ATOM 828 O O . ARG A 1 103 ? -9.656 -0.515 -8.708 1.00 85.81 103 ARG A O 1
ATOM 835 N N . VAL A 1 104 ? -7.614 -1.360 -8.291 1.00 86.62 104 VAL A N 1
ATOM 836 C CA . VAL A 1 104 ? -8.064 -2.737 -7.998 1.00 86.62 104 VAL A CA 1
ATOM 837 C C . VAL A 1 104 ? -8.894 -2.786 -6.715 1.00 86.62 104 VAL A C 1
ATOM 839 O O . VAL A 1 104 ? -9.967 -3.387 -6.686 1.00 86.62 104 VAL A O 1
ATOM 842 N N . PHE A 1 105 ? -8.424 -2.118 -5.661 1.00 86.19 105 PHE A N 1
ATOM 843 C CA . PHE A 1 105 ? -9.069 -2.129 -4.350 1.00 86.19 105 PHE A CA 1
ATOM 844 C C . PHE A 1 105 ? -10.043 -0.970 -4.136 1.00 86.19 105 PHE A C 1
ATOM 846 O O . PHE A 1 105 ? -10.623 -0.886 -3.058 1.00 86.19 105 PHE A O 1
ATOM 853 N N . GLN A 1 106 ? -10.280 -0.123 -5.146 1.00 87.00 106 GLN A N 1
ATOM 854 C CA . GLN A 1 106 ? -11.130 1.074 -5.065 1.00 87.00 106 GLN A CA 1
ATOM 855 C C . GLN A 1 106 ? -12.465 0.874 -4.319 1.00 87.00 106 GLN A C 1
ATOM 857 O O . GLN A 1 106 ? -12.796 1.724 -3.493 1.00 87.00 106 GLN A O 1
ATOM 862 N N . PRO A 1 107 ? -13.209 -0.237 -4.515 1.00 88.50 107 PRO A N 1
ATOM 863 C CA . PRO A 1 107 ? -14.476 -0.461 -3.812 1.00 88.50 107 PRO A CA 1
ATOM 864 C C . PRO A 1 107 ? -14.324 -0.788 -2.317 1.00 88.50 107 PRO A C 1
ATOM 866 O O . PRO A 1 107 ? -15.293 -0.687 -1.567 1.00 88.50 107 PRO A O 1
ATOM 869 N N . TYR A 1 108 ? -13.133 -1.214 -1.893 1.00 87.25 108 TYR A N 1
ATOM 870 C CA . TYR A 1 108 ? -12.839 -1.774 -0.569 1.00 87.25 108 TYR A CA 1
ATOM 871 C C . TYR A 1 108 ? -11.910 -0.892 0.276 1.00 87.25 108 TYR A C 1
ATOM 873 O O . TYR A 1 108 ? -11.796 -1.108 1.491 1.00 87.25 108 TYR A O 1
ATOM 881 N N . LEU A 1 109 ? -11.264 0.096 -0.355 1.00 81.06 109 LEU A N 1
ATOM 882 C CA . LEU A 1 109 ? -10.449 1.104 0.317 1.00 81.06 109 LEU A CA 1
ATOM 883 C C . LEU A 1 109 ? -11.267 1.832 1.385 1.00 81.06 109 LEU A C 1
ATOM 885 O O . LEU A 1 109 ? -12.437 2.157 1.178 1.00 81.06 109 LEU A O 1
ATOM 889 N N . ASP A 1 110 ? -10.649 2.045 2.545 1.00 76.06 110 ASP A N 1
ATOM 890 C CA . ASP A 1 110 ? -11.228 2.703 3.726 1.00 76.06 110 ASP A CA 1
ATOM 891 C C . ASP A 1 110 ? -12.490 2.029 4.310 1.00 76.06 110 ASP A C 1
ATOM 893 O O . ASP A 1 110 ? -13.041 2.487 5.316 1.00 76.06 110 ASP A O 1
ATOM 897 N N . GLN A 1 111 ? -12.935 0.900 3.743 1.00 80.25 111 GLN A N 1
ATOM 898 C CA . GLN A 1 111 ? -13.985 0.056 4.317 1.00 80.25 111 GLN A CA 1
ATOM 899 C C . GLN A 1 111 ? -13.387 -1.042 5.195 1.00 80.25 111 GLN A C 1
ATOM 901 O O . GLN A 1 111 ? -13.695 -1.125 6.386 1.00 80.25 111 GLN A O 1
ATOM 906 N N . PHE A 1 112 ? -12.532 -1.874 4.597 1.00 85.19 112 PHE A N 1
ATOM 907 C CA . PHE A 1 112 ? -11.837 -2.970 5.276 1.00 85.19 112 PHE A CA 1
ATOM 908 C C . PHE A 1 112 ? -10.433 -3.245 4.719 1.00 85.19 112 PHE A C 1
ATOM 910 O O . PHE A 1 112 ? -9.757 -4.145 5.218 1.00 85.19 112 PHE A O 1
ATOM 917 N N . VAL A 1 113 ? -9.984 -2.480 3.715 1.00 86.38 113 VAL A N 1
ATOM 918 C CA . VAL A 1 113 ? -8.650 -2.578 3.111 1.00 86.38 113 VAL A CA 1
ATOM 919 C C . VAL A 1 113 ? -7.938 -1.229 3.196 1.00 86.38 113 VAL A C 1
ATOM 921 O O . VAL A 1 113 ? -8.504 -0.197 2.844 1.00 86.38 113 VAL A O 1
ATOM 924 N N . VAL A 1 114 ? -6.676 -1.246 3.616 1.00 84.94 114 VAL A N 1
ATOM 925 C CA . VAL A 1 114 ? -5.720 -0.147 3.440 1.00 84.94 114 VAL A CA 1
ATOM 926 C C . VAL A 1 114 ? -4.561 -0.681 2.615 1.00 84.94 114 VAL A C 1
ATOM 928 O O . VAL A 1 114 ? -3.989 -1.712 2.959 1.00 84.94 114 VAL A O 1
ATOM 931 N N . VAL A 1 115 ? -4.196 0.013 1.542 1.00 83.62 115 VAL A N 1
ATOM 932 C CA . VAL A 1 115 ? -3.005 -0.322 0.756 1.00 83.62 115 VAL A CA 1
ATOM 933 C C . VAL A 1 115 ? -1.905 0.684 1.061 1.00 83.62 115 VAL A C 1
ATOM 935 O O . VAL A 1 115 ? -2.136 1.893 1.036 1.00 83.62 115 VAL A O 1
ATOM 938 N N . PHE A 1 116 ? -0.696 0.189 1.308 1.00 77.62 116 PHE A N 1
ATOM 939 C CA . PHE A 1 116 ? 0.492 1.015 1.448 1.00 77.62 116 PHE A CA 1
ATOM 940 C C . PHE A 1 116 ? 1.685 0.367 0.751 1.00 77.62 116 PHE A C 1
ATOM 942 O O . PHE A 1 116 ? 2.269 -0.577 1.274 1.00 77.62 116 PHE A O 1
ATOM 949 N N . ILE A 1 117 ? 2.073 0.917 -0.404 1.00 76.69 117 ILE A N 1
ATOM 950 C CA . ILE A 1 117 ? 3.194 0.419 -1.213 1.00 76.69 117 ILE A CA 1
ATOM 951 C C . ILE A 1 117 ? 3.020 -1.093 -1.454 1.00 76.69 117 ILE A C 1
ATOM 953 O O . ILE A 1 117 ? 2.105 -1.464 -2.180 1.00 76.69 117 ILE A O 1
ATOM 957 N N . ASP A 1 118 ? 3.819 -1.940 -0.805 1.00 75.88 118 ASP A N 1
ATOM 958 C CA . ASP A 1 118 ? 3.851 -3.394 -1.002 1.00 75.88 118 ASP A CA 1
ATOM 959 C C . ASP A 1 118 ? 2.940 -4.157 -0.027 1.00 75.88 118 ASP A C 1
ATOM 961 O O . ASP A 1 118 ? 2.780 -5.372 -0.141 1.00 75.88 118 ASP A O 1
ATOM 965 N N . ASP A 1 119 ? 2.320 -3.453 0.921 1.00 82.38 119 ASP A N 1
ATOM 966 C CA . ASP A 1 119 ? 1.493 -4.035 1.968 1.00 82.38 119 ASP A CA 1
ATOM 967 C C . ASP A 1 119 ? 0.004 -3.784 1.716 1.00 82.38 119 ASP A C 1
ATOM 969 O O . ASP A 1 119 ? -0.446 -2.643 1.572 1.00 82.38 119 ASP A O 1
ATOM 973 N N . ILE A 1 120 ? -0.789 -4.854 1.766 1.00 86.19 120 ILE A N 1
ATOM 974 C CA . ILE A 1 120 ? -2.244 -4.773 1.905 1.00 86.19 120 ILE A CA 1
ATOM 975 C C . ILE A 1 120 ? -2.595 -5.097 3.353 1.00 86.19 120 ILE A C 1
ATOM 977 O O . ILE A 1 120 ? -2.374 -6.210 3.835 1.00 86.19 120 ILE A O 1
ATOM 981 N N . LEU A 1 121 ? -3.181 -4.135 4.050 1.00 87.31 121 LEU A N 1
ATOM 982 C CA . LEU A 1 121 ? -3.730 -4.320 5.380 1.00 87.31 121 LEU A CA 1
ATOM 983 C C . LEU A 1 121 ? -5.237 -4.5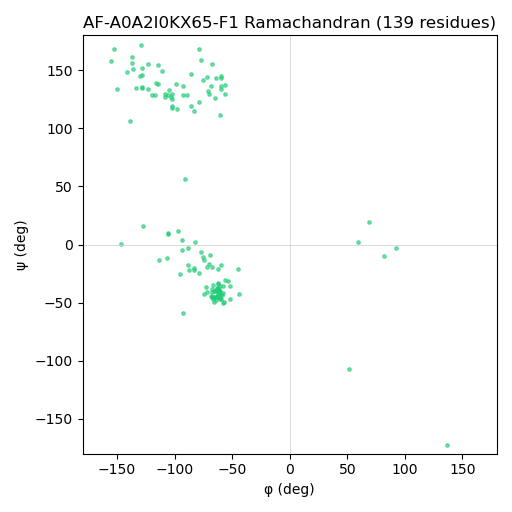47 5.274 1.00 87.31 121 LEU A C 1
ATOM 985 O O . LEU A 1 121 ? -5.982 -3.659 4.872 1.00 87.31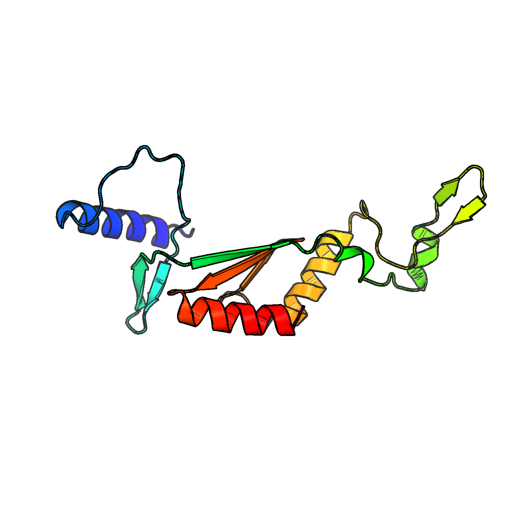 121 LEU A O 1
ATOM 989 N N . VAL A 1 122 ? -5.692 -5.725 5.684 1.00 88.31 122 VAL A N 1
ATOM 990 C CA . VAL A 1 122 ? -7.116 -6.050 5.797 1.00 88.31 122 VAL A CA 1
ATOM 991 C C . VAL A 1 122 ? -7.495 -5.981 7.268 1.00 88.31 122 VAL A C 1
ATOM 993 O O . VAL A 1 122 ? -6.819 -6.585 8.100 1.00 88.31 122 VAL A O 1
ATOM 996 N N . TYR A 1 123 ? -8.566 -5.269 7.611 1.00 85.12 123 TYR A N 1
ATOM 997 C CA . TYR A 1 123 ? -9.045 -5.136 8.988 1.00 85.12 123 TYR A CA 1
ATOM 998 C C . TYR A 1 123 ? -10.540 -5.433 9.093 1.00 85.12 123 TYR A C 1
ATOM 1000 O O . TYR A 1 123 ? -11.309 -5.199 8.165 1.00 85.12 123 TYR A O 1
ATOM 1008 N N . SER A 1 124 ? -10.987 -6.043 10.192 1.00 84.00 124 SER A N 1
ATOM 1009 C CA . SER A 1 124 ? -12.383 -6.500 10.345 1.00 84.00 124 SER A CA 1
ATOM 1010 C C . SER A 1 124 ? -12.807 -6.600 11.807 1.00 84.00 124 SER A C 1
ATOM 1012 O O . SER A 1 124 ? -11.966 -6.730 12.695 1.00 84.00 124 SER A O 1
ATOM 1014 N N . ARG A 1 125 ? -14.118 -6.558 12.085 1.00 78.31 125 ARG A N 1
ATOM 1015 C CA . ARG A 1 125 ? -14.640 -6.460 13.465 1.00 78.31 125 ARG A CA 1
ATOM 1016 C C . ARG A 1 125 ? -14.632 -7.785 14.217 1.00 78.31 125 ARG A C 1
ATOM 1018 O O . ARG A 1 125 ? -14.653 -7.786 15.442 1.00 78.31 125 ARG A O 1
ATOM 1025 N N . ASN A 1 126 ? -14.661 -8.903 13.503 1.00 81.06 126 ASN A N 1
ATOM 1026 C CA . ASN A 1 126 ? -14.627 -10.249 14.065 1.00 81.06 126 ASN A CA 1
ATOM 1027 C C . ASN A 1 126 ? -14.011 -11.228 13.055 1.00 81.06 126 ASN A C 1
ATOM 1029 O O . ASN A 1 126 ? -13.840 -10.892 11.885 1.00 81.06 126 ASN A O 1
ATOM 1033 N N . ARG A 1 127 ? -13.689 -12.441 13.513 1.00 79.12 127 ARG A N 1
ATOM 1034 C CA . ARG A 1 127 ? -13.017 -13.463 12.699 1.00 79.12 127 ARG A CA 1
ATOM 1035 C C . ARG A 1 127 ? -13.837 -13.913 11.484 1.00 79.12 127 ARG A C 1
ATOM 1037 O O . ARG A 1 127 ? -13.265 -14.036 10.412 1.00 79.12 127 ARG A O 1
ATOM 1044 N N . ASN A 1 128 ? -15.148 -14.101 11.630 1.00 85.19 128 ASN A N 1
ATOM 1045 C CA . ASN A 1 128 ? -16.008 -14.573 10.536 1.00 85.19 128 ASN A CA 1
ATOM 1046 C C . ASN A 1 128 ? -16.080 -13.543 9.397 1.00 85.19 128 ASN A C 1
ATOM 1048 O O . ASN A 1 128 ? -15.919 -13.883 8.232 1.00 85.19 128 ASN A O 1
ATOM 1052 N N . GLU A 1 129 ? -16.265 -12.266 9.742 1.00 86.81 129 GLU A N 1
ATOM 1053 C CA . GLU A 1 129 ? -16.212 -11.151 8.788 1.00 86.81 129 GLU A CA 1
ATOM 1054 C C . GLU A 1 129 ? -14.816 -11.032 8.156 1.00 86.81 129 GLU A C 1
ATOM 1056 O O . GLU A 1 129 ? -14.691 -10.789 6.959 1.00 86.81 129 GLU A O 1
ATOM 1061 N N . HIS A 1 130 ? -13.760 -11.262 8.943 1.00 87.38 130 HIS A N 1
ATOM 1062 C CA . HIS A 1 130 ? -12.386 -11.229 8.452 1.00 87.38 130 HIS A CA 1
ATOM 1063 C C . HIS A 1 130 ? -12.094 -12.317 7.419 1.00 87.38 130 HIS A C 1
ATOM 1065 O O . HIS A 1 130 ? -11.416 -12.047 6.434 1.00 87.38 130 HIS A O 1
ATOM 1071 N N . GLU A 1 131 ? -12.614 -13.530 7.611 1.00 88.81 131 GLU A N 1
ATOM 1072 C CA . GLU A 1 131 ? -12.462 -14.622 6.647 1.00 88.81 131 GLU A CA 1
ATOM 1073 C C . GLU A 1 131 ? -13.138 -14.297 5.307 1.00 88.81 131 GLU A C 1
ATOM 1075 O O . GLU A 1 131 ? -12.554 -14.554 4.253 1.00 88.81 131 GLU A O 1
ATOM 1080 N N . GLU A 1 132 ? -14.315 -13.661 5.323 1.00 91.44 132 GLU A N 1
ATOM 1081 C CA . GLU A 1 132 ? -14.966 -13.190 4.092 1.00 91.44 132 GLU A CA 1
ATOM 1082 C C . GLU A 1 132 ? -14.179 -12.054 3.425 1.00 91.44 132 GLU A C 1
ATOM 1084 O O . GLU A 1 132 ? -13.925 -12.107 2.220 1.00 91.44 132 GLU A O 1
ATOM 1089 N N . HIS A 1 133 ? -13.720 -11.059 4.190 1.00 90.69 133 HIS A N 1
ATOM 1090 C CA . HIS A 1 133 ? -12.895 -9.972 3.656 1.00 90.69 133 HIS A CA 1
ATOM 1091 C C . HIS A 1 133 ? -11.580 -10.481 3.054 1.00 90.69 133 HIS A C 1
ATOM 1093 O O . HIS A 1 133 ? -11.206 -10.071 1.954 1.00 90.69 133 HIS A O 1
ATOM 1099 N N . LEU A 1 134 ? -10.908 -11.421 3.723 1.00 89.00 134 LEU A N 1
ATOM 1100 C CA . LEU A 1 134 ? -9.718 -12.083 3.194 1.00 89.00 134 LEU A CA 1
ATOM 1101 C C . LEU A 1 134 ? -10.029 -12.851 1.912 1.00 89.00 134 LEU A C 1
ATOM 1103 O O . LEU A 1 134 ? -9.267 -12.755 0.956 1.00 89.00 134 LEU A O 1
ATOM 1107 N N . ARG A 1 135 ? -11.154 -13.571 1.847 1.00 91.50 135 ARG A N 1
ATOM 1108 C CA . ARG A 1 135 ? -11.561 -14.291 0.633 1.00 91.50 135 ARG A CA 1
ATOM 1109 C C . ARG A 1 135 ? -11.802 -13.344 -0.543 1.00 91.50 135 ARG A C 1
ATOM 1111 O O . ARG A 1 135 ? -11.480 -13.704 -1.671 1.00 91.50 135 ARG A O 1
ATOM 1118 N N . VAL A 1 136 ? -12.368 -12.161 -0.304 1.00 90.06 136 VAL A N 1
ATOM 1119 C CA . VAL A 1 136 ? -12.551 -11.137 -1.345 1.00 90.06 136 VAL A CA 1
ATOM 1120 C C . VAL A 1 136 ? -11.199 -10.614 -1.826 1.00 90.06 136 VAL A C 1
ATOM 1122 O O . VAL A 1 136 ? -10.947 -10.614 -3.027 1.00 90.06 136 VAL A O 1
ATOM 1125 N N . VAL A 1 137 ? -10.312 -10.232 -0.903 1.00 87.31 137 VAL A N 1
ATOM 1126 C CA . VAL A 1 137 ? -8.987 -9.682 -1.236 1.00 87.31 137 VAL A CA 1
ATOM 1127 C C . VAL A 1 137 ? -8.128 -10.705 -1.979 1.00 87.31 137 VAL A C 1
ATOM 1129 O O . VAL A 1 137 ? -7.568 -10.377 -3.018 1.00 87.31 137 VAL A O 1
ATOM 1132 N N . LEU A 1 138 ? -8.099 -11.956 -1.513 1.00 85.81 138 LEU A N 1
ATOM 1133 C CA . LEU A 1 138 ? -7.315 -13.039 -2.117 1.00 85.81 138 LEU A CA 1
ATOM 1134 C C . LEU A 1 138 ? -7.843 -13.513 -3.479 1.00 85.81 138 LEU A C 1
ATOM 1136 O O . LEU A 1 138 ? -7.134 -14.208 -4.195 1.00 85.81 138 LEU A O 1
ATOM 1140 N N . LYS A 1 139 ? -9.093 -13.192 -3.836 1.00 84.50 139 LYS A N 1
ATOM 1141 C CA . LYS A 1 139 ? -9.635 -13.449 -5.183 1.00 84.50 139 LYS A CA 1
ATOM 1142 C C . LYS A 1 139 ? -9.273 -12.357 -6.191 1.00 84.50 139 LYS A C 1
ATOM 1144 O O . LYS A 1 139 ? -9.413 -12.587 -7.388 1.00 84.50 139 LYS A O 1
ATOM 1149 N N . LEU A 1 140 ? -8.918 -11.169 -5.705 1.00 72.75 140 LEU A N 1
ATOM 1150 C CA . LEU A 1 140 ? -8.564 -10.007 -6.523 1.00 72.75 140 LEU A CA 1
ATOM 1151 C C . LEU A 1 140 ? -7.053 -9.886 -6.736 1.00 72.75 140 LEU A C 1
ATOM 1153 O O . LEU A 1 140 ? -6.640 -9.267 -7.715 1.00 72.75 140 LEU A O 1
ATOM 1157 N N . SER A 1 141 ? -6.263 -10.446 -5.816 1.00 58.62 141 SER A N 1
ATOM 1158 C CA . SER A 1 141 ? -4.814 -10.637 -5.936 1.00 58.62 141 SER A CA 1
ATOM 1159 C C . SER A 1 141 ? -4.473 -11.811 -6.843 1.00 58.62 141 SER A C 1
ATOM 1161 O O . SER A 1 141 ? -3.536 -11.666 -7.653 1.00 58.62 141 SER A O 1
#